Protein AF-A0A4Q3YQR3-F1 (afdb_monomer_lite)

Foldseek 3Di:
DDDDDVVVVVVCPPDDDDDFADDDLVLQVVVCVVVVHDDDDDPPDDGDDVSVVVTDDDDDPPVPADPVGD

pLDDT: mean 90.77, std 5.89, range [56.0, 96.44]

Secondary structure (DSSP, 8-state):
-PPP-HHHHHTTTT----------HHHHHHHHHHTT------TTSPPPTTGGGGT------GGGS-TT--

Sequence (70 aa):
MSDVDIDHLKSWIGRERTVEDIITLRLARSLDAVVDIDRPAGIGDHAPVGIHWCLAPDIVPMRGIGPDGH

Radius of gyration: 17.46 Å; chains: 1; bounding box: 45×21×44 Å

Structure (mmCIF, N/CA/C/O backbone):
data_AF-A0A4Q3YQR3-F1
#
_entry.id   AF-A0A4Q3YQR3-F1
#
loop_
_atom_site.group_PDB
_atom_site.id
_atom_site.type_symbol
_atom_site.label_atom_id
_atom_site.label_alt_id
_atom_site.label_comp_id
_atom_site.label_asym_id
_atom_site.label_entity_id
_atom_site.label_seq_id
_atom_site.pdbx_PDB_ins_code
_atom_site.Cartn_x
_atom_site.Cartn_y
_atom_site.Cartn_z
_atom_site.occupancy
_atom_site.B_iso_or_equiv
_atom_site.auth_seq_id
_atom_site.auth_comp_id
_atom_site.auth_asym_id
_atom_site.auth_atom_id
_atom_site.pdbx_PDB_model_num
ATOM 1 N N . MET A 1 1 ? -30.556 9.431 13.926 1.00 56.00 1 MET A N 1
ATOM 2 C CA . MET A 1 1 ? -29.086 9.300 13.865 1.00 56.00 1 MET A CA 1
ATOM 3 C C . MET A 1 1 ? -28.667 8.640 15.160 1.00 56.00 1 MET A C 1
ATOM 5 O O . MET A 1 1 ? -29.131 9.092 16.198 1.00 56.00 1 MET A O 1
ATOM 9 N N . SER A 1 2 ? -27.938 7.526 15.101 1.00 74.38 2 SER A N 1
ATOM 10 C CA . SER A 1 2 ? -27.378 6.905 16.304 1.00 74.38 2 SER A CA 1
ATOM 11 C C . SER A 1 2 ? -26.390 7.865 16.957 1.00 74.38 2 SER A C 1
ATOM 13 O O . SER A 1 2 ? -25.667 8.567 16.249 1.00 74.38 2 SER A O 1
ATOM 15 N N . ASP A 1 3 ? -26.381 7.894 18.284 1.00 87.88 3 ASP A N 1
ATOM 16 C CA . ASP A 1 3 ? -25.378 8.634 19.042 1.00 87.88 3 ASP A CA 1
ATOM 17 C C . ASP A 1 3 ? -24.004 7.973 18.844 1.00 87.88 3 ASP A C 1
ATOM 19 O O . ASP A 1 3 ? -23.905 6.743 18.822 1.00 87.88 3 ASP A O 1
ATOM 23 N N . VAL A 1 4 ? -22.964 8.772 18.609 1.00 89.38 4 VAL A N 1
ATOM 24 C CA . VAL A 1 4 ? -21.609 8.274 18.327 1.00 89.38 4 VAL A CA 1
ATOM 25 C C . VAL A 1 4 ? -20.843 8.177 19.645 1.00 89.38 4 VAL A C 1
ATOM 27 O O . VAL A 1 4 ? -20.667 9.184 20.326 1.00 89.38 4 VAL A O 1
ATOM 30 N N . ASP A 1 5 ? -20.346 6.986 19.990 1.00 93.31 5 ASP A N 1
ATOM 31 C CA . ASP A 1 5 ? -19.547 6.768 21.205 1.00 93.31 5 ASP A CA 1
ATOM 32 C C . ASP A 1 5 ? -18.125 7.339 21.049 1.00 93.31 5 ASP A C 1
ATOM 34 O O . ASP A 1 5 ? -17.202 6.689 20.554 1.00 93.31 5 ASP A O 1
ATOM 38 N N . ILE A 1 6 ? -17.949 8.591 21.471 1.00 95.31 6 ILE A N 1
ATOM 39 C CA . ILE A 1 6 ? -16.678 9.315 21.372 1.00 95.31 6 ILE A CA 1
ATOM 40 C C . ILE A 1 6 ? -15.584 8.705 22.259 1.00 95.31 6 ILE A C 1
ATOM 42 O O . ILE A 1 6 ? -14.407 8.743 21.888 1.00 95.31 6 ILE A O 1
ATOM 46 N N . ASP A 1 7 ? -15.935 8.151 23.419 1.00 95.81 7 ASP A N 1
ATOM 47 C CA . ASP A 1 7 ? -14.940 7.600 24.340 1.00 95.81 7 ASP A CA 1
ATOM 48 C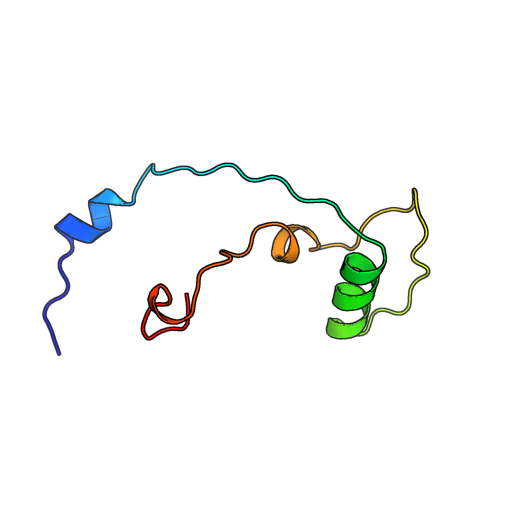 C . ASP A 1 7 ? -14.366 6.284 23.810 1.00 95.81 7 ASP A C 1
ATOM 50 O O . ASP A 1 7 ? -13.156 6.059 23.919 1.00 95.81 7 ASP A O 1
ATOM 54 N N . HIS A 1 8 ? -15.176 5.477 23.118 1.00 92.50 8 HIS A N 1
ATOM 55 C CA . HIS A 1 8 ? -14.668 4.347 22.346 1.00 92.50 8 HIS A CA 1
ATOM 56 C C . HIS A 1 8 ? -13.676 4.788 21.254 1.00 92.50 8 HIS A C 1
ATOM 58 O O . HIS A 1 8 ? -12.586 4.216 21.157 1.00 92.50 8 HIS A O 1
ATOM 64 N N . LEU A 1 9 ? -13.998 5.822 20.464 1.00 92.94 9 LEU A N 1
ATOM 65 C CA . LEU A 1 9 ? -13.140 6.291 19.361 1.00 92.94 9 LEU A CA 1
ATOM 66 C C . LEU A 1 9 ? -11.789 6.831 19.844 1.00 92.94 9 LEU A C 1
ATOM 68 O O . LEU A 1 9 ? -10.756 6.577 19.224 1.00 92.94 9 LEU A O 1
ATOM 72 N N . LYS A 1 10 ? -11.757 7.520 20.991 1.00 96.44 10 LYS A N 1
ATOM 73 C CA . LYS A 1 10 ? -10.495 7.975 21.602 1.00 96.44 10 LYS A CA 1
ATOM 74 C C . LYS A 1 10 ? -9.536 6.823 21.899 1.00 96.44 10 LYS A C 1
ATOM 76 O O . LYS A 1 10 ? -8.327 7.036 21.873 1.00 96.44 10 LYS A O 1
ATOM 81 N N . SER A 1 11 ? -10.043 5.608 22.132 1.00 94.94 11 SER A N 1
ATOM 82 C CA . SER A 1 11 ? -9.200 4.429 22.372 1.00 94.94 11 SER A CA 1
ATOM 83 C C . SER A 1 11 ? -8.345 4.014 21.166 1.00 94.94 11 SER A C 1
ATOM 85 O O . SER A 1 11 ? -7.486 3.141 21.310 1.00 94.94 11 SER A O 1
ATOM 87 N N . TRP A 1 12 ? -8.584 4.580 19.979 1.00 93.38 12 TRP A N 1
A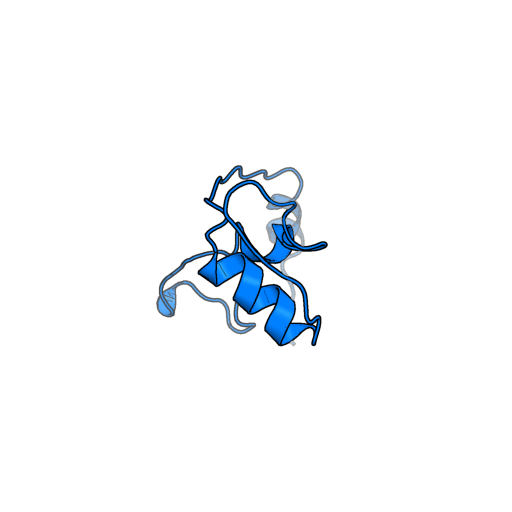TOM 88 C CA . TRP A 1 12 ? -7.791 4.316 18.776 1.00 93.38 12 TRP A CA 1
ATOM 89 C C . TRP A 1 12 ? -6.534 5.190 18.693 1.00 93.38 12 TRP A C 1
ATOM 91 O O . TRP A 1 12 ? -5.584 4.825 18.004 1.00 93.38 12 TRP A O 1
ATOM 101 N N . ILE A 1 13 ? -6.496 6.317 19.410 1.00 96.12 13 ILE A N 1
ATOM 102 C CA . ILE A 1 13 ? -5.356 7.238 19.400 1.00 96.12 13 ILE A CA 1
ATOM 103 C C . ILE A 1 13 ? -4.124 6.539 19.986 1.00 96.12 13 ILE A C 1
ATOM 105 O O . ILE A 1 13 ? -4.180 5.954 21.065 1.00 96.12 13 ILE A O 1
ATOM 109 N N . GLY A 1 14 ? -3.001 6.622 19.270 1.00 96.44 14 GLY A N 1
ATOM 110 C CA . GLY A 1 14 ? -1.728 6.029 19.686 1.00 96.44 14 GLY A CA 1
ATOM 111 C C . GLY A 1 14 ? -1.610 4.525 19.431 1.00 96.44 14 GLY A C 1
ATOM 112 O O . GLY A 1 14 ? -0.594 3.938 19.791 1.00 96.44 14 GLY A O 1
ATOM 113 N N . ARG A 1 15 ? -2.610 3.884 18.810 1.00 93.38 15 ARG A N 1
ATOM 114 C CA . ARG A 1 15 ? -2.442 2.518 18.303 1.00 93.38 15 ARG A CA 1
ATOM 115 C C . ARG A 1 15 ? -1.571 2.539 17.055 1.00 93.38 15 ARG A C 1
ATOM 117 O O . ARG A 1 15 ? -1.825 3.302 16.128 1.00 93.38 15 ARG A O 1
ATOM 124 N N . GLU A 1 16 ? -0.594 1.645 17.021 1.00 93.06 16 GLU A N 1
ATOM 125 C CA . GLU A 1 16 ? 0.304 1.462 15.888 1.00 93.06 16 GLU A CA 1
ATOM 126 C C . GLU A 1 16 ? 0.266 0.010 15.416 1.00 93.06 16 GLU A C 1
ATOM 128 O O . GLU A 1 16 ? 0.010 -0.919 16.187 1.00 93.06 16 GLU A O 1
ATOM 133 N N . ARG A 1 17 ? 0.533 -0.182 14.126 1.00 88.38 17 ARG A N 1
ATOM 134 C CA . ARG A 1 17 ? 0.712 -1.491 13.508 1.00 88.38 17 ARG A CA 1
ATOM 135 C C . ARG A 1 17 ? 1.804 -1.383 12.456 1.00 88.38 17 ARG A C 1
ATOM 137 O O . ARG A 1 17 ? 1.792 -0.456 11.652 1.00 88.38 17 ARG A O 1
ATOM 144 N N . THR A 1 18 ? 2.685 -2.377 12.430 1.00 91.25 18 THR A N 1
ATOM 145 C CA . THR A 1 18 ? 3.734 -2.510 11.415 1.00 91.25 18 THR A CA 1
ATOM 146 C C . THR A 1 18 ? 3.450 -3.726 10.549 1.00 91.25 18 THR A C 1
ATOM 148 O O . THR A 1 18 ? 3.133 -4.800 11.063 1.00 91.25 18 THR A O 1
ATOM 151 N N . VAL A 1 19 ? 3.565 -3.550 9.238 1.00 89.56 19 VAL A N 1
ATOM 152 C CA . VAL A 1 19 ? 3.474 -4.609 8.232 1.00 89.56 19 VAL A CA 1
ATOM 153 C C . VAL A 1 19 ? 4.518 -4.381 7.151 1.00 89.56 19 VAL A C 1
ATOM 155 O O . VAL A 1 19 ? 4.969 -3.256 6.939 1.00 89.56 19 VAL A O 1
ATOM 158 N N . GLU A 1 20 ? 4.881 -5.457 6.468 1.00 90.25 20 GLU A N 1
ATOM 159 C CA . GLU A 1 20 ? 5.849 -5.459 5.378 1.00 90.25 20 GLU A CA 1
ATOM 160 C C . GLU A 1 20 ? 5.262 -6.232 4.198 1.00 90.25 20 GLU A C 1
ATOM 162 O O . GLU A 1 20 ? 4.523 -7.200 4.390 1.00 90.25 20 GLU A O 1
ATOM 167 N N . ASP A 1 21 ? 5.601 -5.809 2.983 1.00 91.56 21 ASP A N 1
ATOM 168 C CA . ASP A 1 21 ? 5.195 -6.481 1.750 1.00 91.56 21 ASP A CA 1
ATOM 169 C C . ASP A 1 21 ? 6.276 -6.314 0.670 1.00 91.56 21 ASP A C 1
ATOM 171 O O . ASP A 1 21 ? 7.187 -5.486 0.780 1.00 91.56 21 ASP A O 1
ATOM 175 N N . ILE A 1 22 ? 6.187 -7.122 -0.383 1.00 91.62 22 ILE A N 1
ATOM 176 C CA . ILE A 1 22 ? 7.127 -7.166 -1.497 1.00 91.62 22 ILE A CA 1
ATOM 177 C C . ILE A 1 22 ? 6.547 -6.400 -2.687 1.00 91.62 22 ILE A C 1
ATOM 179 O O . ILE A 1 22 ? 5.502 -6.749 -3.242 1.00 91.62 22 ILE A O 1
ATOM 183 N N . ILE A 1 23 ? 7.298 -5.416 -3.187 1.00 93.44 23 ILE A N 1
ATOM 184 C CA . ILE A 1 23 ? 6.974 -4.759 -4.458 1.00 93.44 23 ILE A CA 1
ATOM 185 C C . ILE A 1 23 ? 7.275 -5.721 -5.606 1.00 93.44 23 ILE A C 1
ATOM 187 O O . ILE A 1 23 ? 8.403 -5.849 -6.077 1.00 93.44 23 ILE A O 1
ATOM 191 N N . THR A 1 24 ? 6.238 -6.405 -6.077 1.00 94.25 24 THR A N 1
ATOM 192 C CA . THR A 1 24 ? 6.326 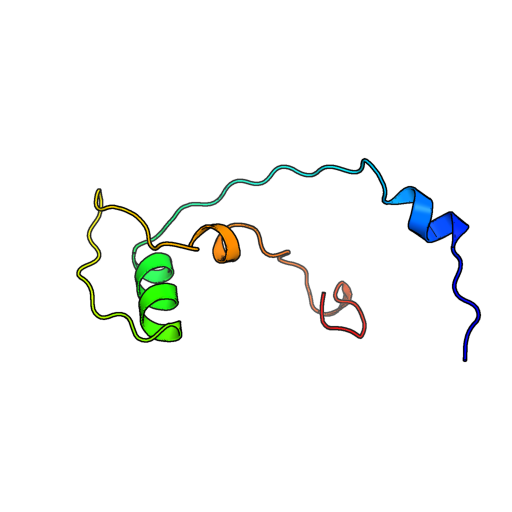-7.229 -7.285 1.00 94.25 24 THR A CA 1
ATOM 193 C C . THR A 1 24 ? 6.211 -6.371 -8.547 1.00 94.25 24 THR A C 1
ATOM 195 O O . THR A 1 24 ? 5.580 -5.312 -8.542 1.00 94.25 24 THR A O 1
ATOM 198 N N . LEU A 1 25 ? 6.731 -6.866 -9.679 1.00 95.06 25 LEU A N 1
ATOM 199 C CA . LEU A 1 25 ? 6.537 -6.209 -10.981 1.00 95.06 25 LEU A CA 1
ATOM 200 C C . LEU A 1 25 ? 5.058 -6.030 -11.327 1.00 95.06 25 LEU A C 1
ATOM 202 O O . LEU A 1 25 ? 4.679 -5.013 -11.900 1.00 95.06 25 LEU A O 1
ATOM 206 N N . ARG A 1 26 ? 4.216 -7.006 -10.966 1.00 94.81 26 ARG A N 1
ATOM 207 C CA . ARG A 1 26 ? 2.768 -6.909 -11.162 1.00 94.81 26 ARG A CA 1
ATOM 208 C C . ARG A 1 26 ? 2.200 -5.722 -10.386 1.00 94.81 26 ARG A C 1
ATOM 210 O O . ARG A 1 26 ? 1.418 -4.975 -10.961 1.00 94.81 26 ARG A O 1
ATOM 217 N N . LEU A 1 27 ? 2.592 -5.544 -9.122 1.00 94.62 27 LEU A N 1
ATOM 218 C CA . LEU A 1 27 ? 2.118 -4.442 -8.281 1.00 94.62 27 LEU A CA 1
ATOM 219 C C . LEU A 1 27 ? 2.547 -3.083 -8.842 1.00 94.62 27 LEU A C 1
ATOM 221 O O . LEU A 1 27 ? 1.697 -2.223 -9.051 1.00 94.62 27 LEU A O 1
ATOM 225 N N . ALA A 1 28 ? 3.837 -2.928 -9.157 1.00 95.06 28 ALA A N 1
ATOM 226 C CA . ALA A 1 28 ? 4.371 -1.691 -9.720 1.00 95.06 28 ALA A CA 1
ATOM 227 C C . ALA A 1 28 ? 3.655 -1.301 -11.025 1.00 95.06 28 ALA A C 1
ATOM 229 O O . ALA A 1 28 ? 3.135 -0.195 -11.135 1.00 95.06 28 ALA A O 1
ATOM 230 N N . ARG A 1 29 ? 3.533 -2.251 -11.963 1.00 94.81 29 ARG A N 1
ATOM 231 C CA . ARG A 1 29 ? 2.831 -2.042 -13.240 1.00 94.81 29 ARG A CA 1
ATOM 232 C C . ARG A 1 29 ? 1.342 -1.755 -13.064 1.00 94.81 29 ARG A C 1
ATOM 234 O O . ARG A 1 29 ? 0.776 -1.017 -13.857 1.00 94.81 29 ARG A O 1
ATOM 241 N N . SER A 1 30 ? 0.704 -2.348 -12.053 1.00 94.94 30 SER A N 1
ATOM 242 C CA . SER A 1 30 ? -0.723 -2.119 -11.794 1.00 94.94 30 SER A CA 1
ATOM 243 C C . SER A 1 30 ? -0.971 -0.690 -11.329 1.00 94.94 30 SER A C 1
ATOM 245 O O . SER A 1 30 ? -1.910 -0.067 -11.810 1.00 94.94 30 SER A O 1
ATOM 247 N N . LEU A 1 31 ? -0.132 -0.161 -10.428 1.00 95.56 31 LEU A N 1
ATOM 248 C CA . LEU A 1 31 ? -0.261 1.229 -9.996 1.00 95.56 31 LEU A CA 1
ATOM 249 C C . LEU A 1 31 ? -0.033 2.181 -11.171 1.00 95.56 31 LEU A C 1
ATOM 251 O O . LEU A 1 31 ? -0.889 3.022 -11.419 1.00 95.56 31 LEU A O 1
ATOM 255 N N . ASP A 1 32 ? 1.057 1.994 -11.920 1.00 94.88 32 ASP A N 1
ATOM 256 C CA . ASP A 1 32 ? 1.374 2.806 -13.102 1.00 94.88 32 ASP A CA 1
ATOM 257 C C . ASP A 1 32 ? 0.211 2.830 -14.109 1.00 94.88 32 ASP A C 1
ATOM 259 O O . ASP A 1 32 ? -0.182 3.897 -14.571 1.00 94.88 32 ASP A O 1
ATOM 263 N N . ALA A 1 33 ? -0.423 1.679 -14.363 1.00 94.56 33 ALA A N 1
ATOM 264 C CA . ALA A 1 33 ? -1.598 1.590 -15.228 1.00 94.56 33 ALA A CA 1
ATOM 265 C C . ALA A 1 33 ? -2.830 2.332 -14.672 1.00 94.56 33 ALA A C 1
ATOM 267 O O . ALA A 1 33 ? -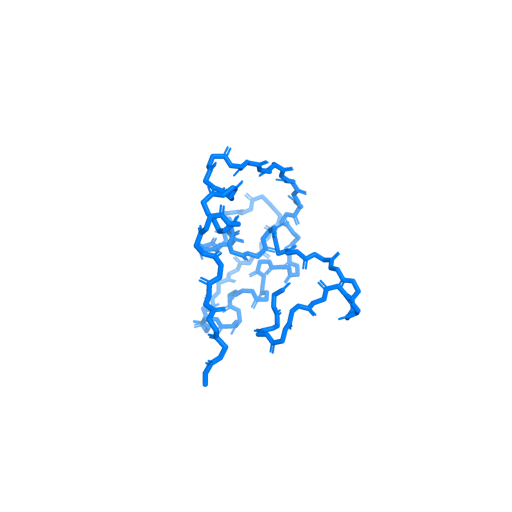3.560 2.953 -15.438 1.00 94.56 33 ALA A O 1
ATOM 268 N N . VAL A 1 34 ? -3.078 2.281 -13.357 1.00 95.50 34 VAL A N 1
ATOM 269 C CA . VAL A 1 34 ? -4.215 2.977 -12.718 1.00 95.50 34 VAL A CA 1
ATOM 270 C C . VAL A 1 34 ? -4.078 4.494 -12.820 1.00 95.50 34 VAL A C 1
ATOM 272 O O . VAL A 1 34 ? -5.083 5.184 -12.978 1.00 95.50 34 VAL A O 1
ATOM 275 N N . VAL A 1 35 ? -2.852 5.012 -12.730 1.00 94.88 35 VAL A N 1
ATOM 276 C CA . VAL A 1 35 ? -2.577 6.455 -12.816 1.00 94.88 35 VAL A CA 1
ATOM 277 C C . VAL A 1 35 ? -2.204 6.923 -14.226 1.00 94.88 35 VAL A C 1
ATOM 279 O O . VAL A 1 35 ? -1.818 8.077 -14.388 1.00 94.88 35 VAL A O 1
ATOM 282 N N . ASP A 1 36 ? -2.334 6.048 -15.227 1.00 95.19 36 ASP A N 1
ATOM 283 C CA . ASP A 1 36 ? -2.023 6.305 -16.640 1.00 95.19 36 ASP A CA 1
ATOM 284 C C . ASP A 1 36 ? -0.592 6.832 -16.871 1.00 95.19 36 ASP A C 1
ATOM 286 O O . ASP A 1 36 ? -0.352 7.819 -17.567 1.00 95.19 36 ASP A O 1
ATOM 290 N N . ILE A 1 37 ? 0.387 6.175 -16.241 1.00 93.62 37 ILE A N 1
ATOM 291 C CA . ILE A 1 37 ? 1.815 6.451 -16.416 1.00 93.62 37 ILE A CA 1
ATOM 292 C C . ILE A 1 37 ? 2.452 5.313 -17.211 1.00 93.62 37 ILE A C 1
ATOM 294 O O . ILE A 1 37 ? 2.586 4.191 -16.723 1.00 93.62 37 ILE A O 1
ATOM 298 N N . ASP A 1 38 ? 2.921 5.622 -18.419 1.00 90.62 38 ASP A N 1
ATOM 299 C CA . ASP A 1 38 ? 3.720 4.689 -19.213 1.00 90.62 38 ASP A CA 1
ATOM 300 C C . ASP A 1 38 ? 5.203 4.814 -18.849 1.00 90.62 38 ASP A C 1
ATOM 302 O O . ASP A 1 38 ? 5.882 5.785 -19.201 1.00 90.62 38 ASP A O 1
ATOM 306 N N . ARG A 1 39 ? 5.713 3.834 -18.100 1.00 86.75 39 ARG A N 1
ATOM 307 C CA . ARG A 1 39 ? 7.137 3.731 -17.781 1.00 86.75 39 ARG A CA 1
ATOM 308 C C . ARG A 1 39 ? 7.600 2.280 -17.694 1.00 86.75 39 ARG A C 1
ATOM 310 O O . ARG A 1 39 ? 6.841 1.403 -17.271 1.00 86.75 39 ARG A O 1
ATOM 317 N N . PRO A 1 40 ? 8.865 2.004 -18.048 1.00 85.31 40 PRO A N 1
ATOM 318 C CA . PRO A 1 40 ? 9.431 0.679 -17.871 1.00 85.31 40 PRO A CA 1
ATOM 319 C C . PRO A 1 40 ? 9.505 0.324 -16.380 1.00 85.31 40 PRO A C 1
ATOM 321 O O . PRO A 1 40 ? 9.928 1.129 -15.554 1.00 85.31 40 PRO A O 1
ATOM 324 N N . ALA A 1 41 ? 9.108 -0.907 -16.056 1.00 87.12 41 ALA A N 1
ATOM 325 C CA . ALA A 1 41 ? 9.261 -1.494 -14.730 1.00 87.12 41 ALA A CA 1
ATOM 326 C C . ALA A 1 41 ? 10.004 -2.831 -14.842 1.00 87.12 41 ALA A C 1
ATOM 328 O O . ALA A 1 41 ? 9.465 -3.815 -15.383 1.00 87.12 41 ALA A O 1
ATOM 329 N N . GLY A 1 42 ? 11.231 -2.844 -14.326 1.00 91.19 42 GLY A N 1
ATOM 330 C CA . GLY A 1 42 ? 12.127 -3.984 -14.190 1.00 91.19 42 GLY A CA 1
ATOM 331 C C . GLY A 1 42 ? 12.538 -4.236 -12.735 1.00 91.19 42 GLY A C 1
ATOM 332 O O . GLY A 1 42 ? 12.311 -3.430 -11.834 1.00 91.19 42 GLY A O 1
ATOM 333 N N . ILE A 1 43 ? 13.101 -5.420 -12.482 1.00 91.94 43 ILE A N 1
ATOM 334 C CA . ILE A 1 43 ? 13.623 -5.767 -11.154 1.00 91.94 43 ILE A CA 1
ATOM 335 C C . ILE A 1 43 ? 14.877 -4.929 -10.903 1.00 91.94 43 ILE A C 1
ATOM 337 O O . ILE A 1 43 ? 15.800 -4.958 -11.711 1.00 91.94 43 ILE A O 1
ATOM 341 N N . GLY A 1 44 ? 14.909 -4.228 -9.770 1.00 91.25 44 GLY A N 1
ATOM 342 C CA . GLY A 1 44 ? 15.999 -3.321 -9.402 1.00 91.25 44 GLY A CA 1
ATOM 343 C C . GLY A 1 44 ? 15.766 -1.864 -9.809 1.00 91.25 44 GLY A C 1
ATOM 344 O O . GLY A 1 44 ? 16.499 -0.998 -9.337 1.00 91.25 44 GLY A O 1
ATOM 345 N N . ASP A 1 45 ? 14.735 -1.580 -10.609 1.00 92.62 45 ASP A N 1
ATOM 346 C CA . ASP A 1 45 ? 14.347 -0.207 -10.934 1.00 92.62 45 ASP A CA 1
ATOM 347 C C . ASP A 1 45 ? 13.673 0.490 -9.743 1.00 92.62 45 ASP A C 1
ATOM 349 O O . ASP A 1 45 ? 13.180 -0.138 -8.799 1.00 92.62 45 ASP A O 1
ATOM 353 N N . HIS A 1 46 ? 13.604 1.821 -9.810 1.00 92.12 46 HIS A N 1
ATOM 354 C CA . HIS A 1 46 ? 12.861 2.613 -8.838 1.00 92.12 46 HIS A CA 1
ATOM 355 C C . HIS A 1 46 ? 11.366 2.263 -8.852 1.00 92.12 46 HIS A C 1
ATOM 357 O O . HIS A 1 46 ? 10.705 2.263 -9.894 1.00 92.12 46 HIS A O 1
ATOM 363 N N . ALA A 1 47 ? 10.810 2.030 -7.664 1.00 92.75 47 ALA A N 1
ATOM 364 C CA . ALA A 1 47 ? 9.384 1.782 -7.500 1.00 92.75 47 ALA A CA 1
ATOM 365 C C . ALA A 1 47 ? 8.526 3.008 -7.900 1.00 92.75 47 ALA A C 1
ATOM 367 O O . ALA A 1 47 ? 9.030 4.137 -7.927 1.00 92.75 47 ALA A O 1
ATOM 368 N N . PRO A 1 48 ? 7.229 2.821 -8.220 1.00 93.44 48 PRO A N 1
ATOM 369 C CA . PRO A 1 48 ? 6.327 3.940 -8.484 1.00 93.44 48 PRO A CA 1
ATOM 370 C C . PRO A 1 48 ? 6.214 4.930 -7.330 1.00 93.44 48 PRO A C 1
ATOM 372 O O . PRO A 1 48 ? 6.186 4.550 -6.157 1.00 93.44 48 PRO A O 1
ATOM 375 N N . VAL A 1 49 ? 6.078 6.212 -7.670 1.00 91.12 49 VAL A N 1
ATOM 376 C CA . VAL A 1 49 ? 5.674 7.226 -6.691 1.00 91.12 49 VAL A CA 1
ATOM 377 C C . VAL A 1 49 ? 4.279 6.858 -6.187 1.00 91.12 49 VAL A C 1
ATOM 379 O O . VAL A 1 49 ? 3.392 6.552 -6.976 1.00 91.12 49 VAL A O 1
ATOM 382 N N . GLY A 1 50 ? 4.096 6.845 -4.866 1.00 91.94 50 GLY A N 1
ATOM 383 C CA . GLY A 1 50 ? 2.822 6.452 -4.253 1.00 91.94 50 GLY A CA 1
ATOM 384 C C . GLY A 1 50 ? 2.637 4.946 -4.040 1.00 91.94 50 GLY A C 1
ATOM 385 O O . GLY A 1 50 ? 1.638 4.557 -3.446 1.00 91.94 50 GLY A O 1
ATOM 386 N N . ILE A 1 51 ? 3.604 4.090 -4.413 1.00 93.88 51 ILE A N 1
ATOM 387 C CA . ILE A 1 51 ? 3.493 2.622 -4.247 1.00 93.88 51 ILE A CA 1
ATOM 388 C C . ILE A 1 51 ? 3.178 2.177 -2.812 1.00 93.88 51 ILE A C 1
ATOM 390 O O . ILE A 1 51 ? 2.569 1.130 -2.613 1.00 93.88 51 ILE A O 1
ATOM 394 N N . HIS A 1 52 ? 3.540 2.988 -1.812 1.00 90.88 52 HIS A N 1
ATOM 395 C CA . HIS A 1 52 ? 3.259 2.731 -0.400 1.00 90.88 52 HIS A CA 1
ATOM 396 C C . HIS A 1 52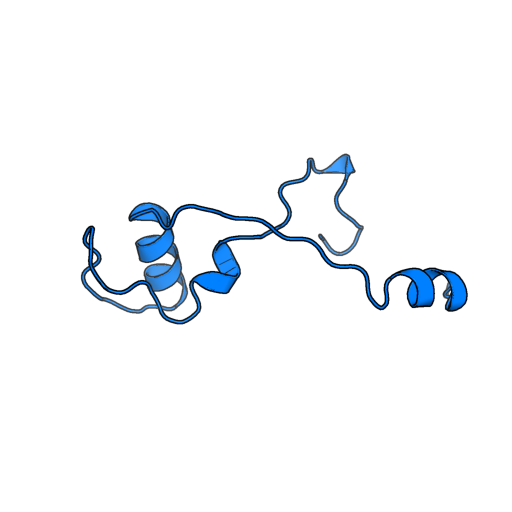 ? 1.758 2.626 -0.080 1.00 90.88 52 HIS A C 1
ATOM 398 O O . HIS A 1 52 ? 1.404 1.929 0.865 1.00 90.88 52 HIS A O 1
ATOM 404 N N . TRP A 1 53 ? 0.872 3.225 -0.887 1.00 90.38 53 TRP A N 1
ATOM 405 C C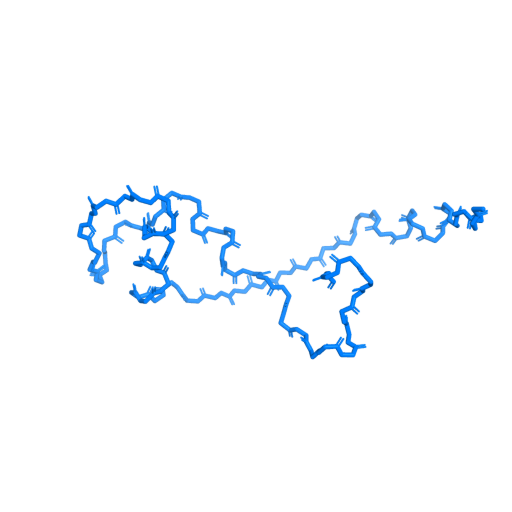A . TRP A 1 53 ? -0.582 3.054 -0.754 1.00 90.38 53 TRP A CA 1
ATOM 406 C C . TRP A 1 53 ? -1.054 1.630 -1.052 1.00 90.38 53 TRP A C 1
ATOM 408 O O . TRP A 1 53 ? -2.155 1.255 -0.662 1.00 90.38 53 TRP A O 1
ATOM 418 N N . CYS A 1 54 ? -0.234 0.829 -1.733 1.00 91.44 54 CYS A N 1
ATOM 419 C CA . CYS A 1 54 ? -0.589 -0.524 -2.142 1.00 91.44 54 CYS A CA 1
ATOM 420 C C . CYS A 1 54 ? 0.097 -1.622 -1.314 1.00 91.44 54 CYS A C 1
ATOM 422 O O . CYS A 1 54 ? -0.184 -2.791 -1.555 1.00 91.44 54 CYS A O 1
ATOM 424 N N . LEU A 1 55 ? 0.997 -1.277 -0.383 1.00 89.75 55 LEU A N 1
ATOM 425 C CA . LEU A 1 55 ? 1.817 -2.257 0.353 1.00 89.75 55 LEU A CA 1
ATOM 426 C C . LEU A 1 55 ? 1.117 -2.868 1.564 1.00 89.75 55 LEU A C 1
ATOM 428 O O . LEU A 1 55 ? 1.442 -3.969 1.981 1.00 89.75 55 LEU A O 1
ATOM 432 N N . ALA A 1 56 ? 0.212 -2.117 2.178 1.00 86.19 56 ALA A N 1
ATOM 433 C CA . ALA A 1 56 ? -0.316 -2.448 3.492 1.00 86.19 56 ALA A CA 1
ATOM 434 C C . ALA A 1 56 ? -1.844 -2.306 3.619 1.00 86.19 56 ALA A C 1
ATOM 436 O O . ALA A 1 56 ? -2.299 -1.926 4.700 1.00 86.19 56 ALA A O 1
ATOM 437 N N . PRO A 1 57 ? -2.662 -2.560 2.574 1.00 86.19 57 PRO A N 1
ATOM 438 C CA . PRO A 1 57 ? -4.102 -2.585 2.786 1.00 86.19 57 PRO A CA 1
ATOM 439 C C . PRO A 1 57 ? -4.459 -3.728 3.744 1.00 86.19 57 PRO A C 1
ATOM 441 O O . PRO A 1 57 ? -3.818 -4.784 3.741 1.00 86.19 57 PRO A O 1
ATOM 444 N N . ASP A 1 58 ? -5.496 -3.539 4.555 1.00 85.94 58 ASP A N 1
ATOM 445 C CA . ASP A 1 58 ? -5.996 -4.622 5.392 1.00 85.94 58 ASP A CA 1
ATOM 446 C C . ASP A 1 58 ? -6.590 -5.733 4.521 1.00 85.94 58 ASP A C 1
ATOM 448 O O . ASP A 1 58 ? -7.476 -5.520 3.695 1.00 85.94 58 ASP A O 1
ATOM 452 N N . ILE A 1 59 ? -6.072 -6.950 4.699 1.00 88.50 59 ILE A N 1
ATOM 453 C CA . ILE A 1 59 ? -6.539 -8.144 3.994 1.00 88.50 59 ILE A CA 1
ATOM 454 C C . ILE A 1 59 ? -7.379 -8.953 4.973 1.00 88.50 59 ILE A C 1
ATOM 456 O O . ILE A 1 59 ? -6.884 -9.832 5.682 1.00 88.50 59 ILE A O 1
ATOM 460 N N . VAL A 1 60 ? -8.667 -8.634 5.020 1.00 90.38 60 VAL A N 1
ATOM 461 C CA . VAL A 1 60 ? -9.642 -9.285 5.897 1.00 90.38 60 VAL A CA 1
ATOM 462 C C . VAL A 1 60 ? -10.751 -9.948 5.072 1.00 90.38 60 VAL A C 1
ATOM 464 O O . VAL A 1 60 ? -11.071 -9.500 3.969 1.00 90.38 60 VAL A O 1
ATOM 467 N N . PRO A 1 61 ? -11.353 -11.053 5.549 1.00 93.38 61 PRO A N 1
ATOM 468 C CA . PRO A 1 61 ? -12.528 -11.619 4.894 1.00 93.38 61 PRO A CA 1
ATOM 469 C C . PRO A 1 61 ? -13.693 -10.624 4.950 1.00 93.38 61 PRO A C 1
ATOM 471 O O . PRO A 1 61 ? -13.797 -9.876 5.911 1.00 93.38 61 PRO A O 1
ATOM 474 N N . MET A 1 62 ? -14.640 -10.708 4.007 1.00 91.31 62 MET A N 1
ATOM 475 C CA . MET A 1 62 ? -15.807 -9.803 3.922 1.00 91.31 62 MET A CA 1
ATOM 476 C C . MET A 1 62 ? -16.555 -9.607 5.254 1.00 91.31 62 MET A C 1
ATOM 478 O O . MET A 1 62 ? -17.006 -8.516 5.564 1.00 91.31 62 MET A O 1
ATOM 482 N N . ARG A 1 63 ? -16.653 -10.656 6.082 1.00 93.44 63 ARG A N 1
ATOM 483 C CA . ARG A 1 63 ? -17.284 -10.588 7.416 1.00 93.44 63 ARG A CA 1
ATOM 484 C C . ARG A 1 63 ? -16.559 -9.686 8.428 1.00 93.44 63 ARG A C 1
ATOM 486 O O . ARG A 1 63 ? -17.094 -9.457 9.503 1.00 93.44 63 ARG A O 1
ATOM 493 N N . GLY A 1 64 ? -15.323 -9.299 8.136 1.00 90.19 64 GLY A N 1
ATOM 494 C CA . GLY A 1 64 ? -14.495 -8.409 8.942 1.00 90.19 64 GLY A CA 1
ATOM 495 C C . GLY A 1 64 ? -14.398 -6.996 8.376 1.00 90.19 64 GLY A C 1
ATOM 496 O O . GLY A 1 64 ? -13.649 -6.215 8.940 1.00 90.19 64 GLY A O 1
ATOM 497 N N . ILE A 1 65 ? -15.118 -6.696 7.290 1.00 91.12 65 ILE A N 1
ATOM 498 C CA . ILE A 1 65 ? -15.167 -5.373 6.666 1.00 91.12 65 ILE A CA 1
ATOM 499 C C . ILE A 1 65 ? -16.361 -4.607 7.247 1.00 91.12 65 ILE A C 1
ATOM 501 O O . ILE A 1 65 ? -17.464 -5.154 7.365 1.00 91.12 65 ILE A O 1
ATOM 505 N N . GLY A 1 66 ? -16.141 -3.352 7.623 1.00 86.81 66 GLY A N 1
ATOM 506 C CA . GLY A 1 66 ? -17.165 -2.425 8.075 1.00 86.81 66 GLY A CA 1
ATOM 507 C C . GLY A 1 66 ? -18.158 -2.035 6.972 1.00 86.81 66 GLY A C 1
ATOM 508 O O . GLY A 1 66 ? -17.960 -2.313 5.787 1.00 86.81 66 GLY A O 1
ATOM 509 N N . PRO A 1 67 ? -19.269 -1.370 7.331 1.00 85.75 67 PRO A N 1
ATOM 510 C CA . PRO A 1 67 ? -20.279 -0.936 6.362 1.00 85.75 67 PRO A CA 1
ATOM 511 C C . PRO A 1 67 ? -19.759 0.084 5.331 1.00 85.75 67 PRO A C 1
ATOM 513 O O . PRO A 1 67 ? -20.401 0.284 4.303 1.00 85.75 67 PRO A O 1
ATOM 516 N N . ASP A 1 68 ? -18.623 0.726 5.595 1.00 85.31 68 ASP A N 1
ATOM 517 C CA . ASP A 1 68 ? -17.924 1.670 4.717 1.00 85.31 68 ASP A CA 1
ATOM 518 C C . ASP A 1 68 ? -16.821 1.018 3.863 1.00 85.31 68 ASP A C 1
ATOM 520 O O . ASP A 1 68 ? -16.153 1.707 3.089 1.00 85.31 68 ASP A O 1
ATOM 524 N N . GLY A 1 69 ? -16.646 -0.303 3.957 1.00 81.75 69 GLY A N 1
ATOM 525 C CA . GLY A 1 69 ? -15.719 -1.050 3.111 1.00 81.75 69 GLY A CA 1
ATOM 526 C C . GLY A 1 69 ? -14.284 -1.155 3.636 1.00 81.75 69 GLY A C 1
ATOM 527 O O . GLY A 1 69 ? -13.450 -1.694 2.909 1.00 81.75 69 GLY A O 1
ATOM 528 N N . HIS A 1 70 ? -14.009 -0.687 4.858 1.00 77.75 70 HIS A N 1
ATOM 529 C CA . HIS A 1 70 ? -12.737 -0.876 5.571 1.00 77.75 70 HIS A CA 1
ATOM 530 C C . HIS A 1 70 ? -12.932 -1.837 6.746 1.00 77.75 70 HIS A C 1
ATOM 532 O O . HIS A 1 70 ? -12.097 -2.750 6.907 1.00 77.75 70 HIS A O 1
#